Protein AF-A0A957N416-F1 (afdb_monomer_lite)

Structure (mmCIF, N/CA/C/O backbone):
data_AF-A0A957N416-F1
#
_entry.id   AF-A0A957N416-F1
#
loop_
_atom_site.group_PDB
_atom_site.id
_atom_site.type_symbol
_atom_site.label_atom_id
_atom_site.label_alt_id
_atom_site.label_comp_id
_atom_site.label_asym_id
_atom_site.label_entity_id
_atom_site.label_seq_id
_atom_site.pdbx_PDB_ins_code
_atom_site.Cartn_x
_atom_site.Cartn_y
_atom_site.Cartn_z
_atom_site.occupancy
_atom_site.B_iso_or_equiv
_atom_site.auth_seq_id
_atom_site.auth_comp_id
_atom_site.auth_asym_id
_atom_site.auth_atom_id
_atom_site.pdbx_PDB_model_num
ATOM 1 N N . MET A 1 1 ? 62.270 38.499 -54.546 1.00 52.16 1 MET A N 1
ATOM 2 C CA . MET A 1 1 ? 61.070 37.673 -54.785 1.00 52.16 1 MET A CA 1
ATOM 3 C C . MET A 1 1 ? 61.114 36.528 -53.783 1.00 52.16 1 MET A C 1
ATOM 5 O O . MET A 1 1 ? 62.014 35.704 -53.872 1.00 52.16 1 MET A O 1
ATOM 9 N N . SER A 1 2 ? 60.271 36.579 -52.753 1.00 47.38 2 SER A N 1
ATOM 10 C CA . SER A 1 2 ? 60.294 35.671 -51.598 1.00 47.38 2 SER A CA 1
ATOM 11 C C . SER A 1 2 ? 59.622 34.336 -51.917 1.00 47.38 2 SER A C 1
ATOM 13 O O . SER A 1 2 ? 58.489 34.343 -52.381 1.00 47.38 2 SER A O 1
ATOM 15 N N . TYR A 1 3 ? 60.269 33.217 -51.590 1.00 48.16 3 TYR A N 1
ATOM 16 C CA . TYR A 1 3 ? 59.613 31.911 -51.477 1.00 48.16 3 TYR A CA 1
ATOM 17 C C . TYR A 1 3 ? 60.084 31.225 -50.191 1.00 48.16 3 TYR A C 1
ATOM 19 O O . TYR A 1 3 ? 60.893 30.303 -50.211 1.00 48.16 3 TYR A O 1
ATOM 27 N N . TYR A 1 4 ? 59.604 31.723 -49.052 1.00 49.94 4 TYR A N 1
ATOM 28 C CA . TYR A 1 4 ? 59.455 30.874 -47.875 1.00 49.94 4 TYR A CA 1
ATOM 29 C C . TYR A 1 4 ? 58.171 30.075 -48.095 1.00 49.94 4 TYR A C 1
ATOM 31 O O . TYR A 1 4 ? 57.094 30.665 -48.103 1.00 49.94 4 TYR A O 1
ATOM 39 N N . ASP A 1 5 ? 58.275 28.766 -48.321 1.00 48.34 5 ASP A N 1
ATOM 40 C CA . ASP A 1 5 ? 57.109 27.882 -48.272 1.00 48.34 5 ASP A CA 1
ATOM 41 C C . ASP A 1 5 ? 57.021 27.298 -46.857 1.00 48.34 5 ASP A C 1
ATOM 43 O O . ASP A 1 5 ? 57.597 26.261 -46.513 1.00 48.34 5 ASP A O 1
ATOM 47 N N . GLU A 1 6 ? 56.374 28.074 -45.991 1.00 49.16 6 GLU A N 1
ATOM 48 C CA . GLU A 1 6 ? 55.998 27.702 -44.635 1.00 49.16 6 GLU A CA 1
ATOM 49 C C . GLU A 1 6 ? 54.969 26.564 -44.673 1.00 49.16 6 GLU A C 1
ATOM 51 O O . GLU A 1 6 ? 53.760 26.770 -44.601 1.00 49.16 6 GLU A O 1
ATOM 56 N N . SER A 1 7 ? 55.442 25.324 -44.737 1.00 49.62 7 SER A N 1
ATOM 57 C CA . SER A 1 7 ? 54.611 24.149 -44.441 1.00 49.62 7 SER A CA 1
ATOM 58 C C . SER A 1 7 ? 55.166 23.308 -43.288 1.00 49.62 7 SER A C 1
ATOM 60 O O . SER A 1 7 ? 54.880 22.116 -43.154 1.00 49.62 7 SER A O 1
ATOM 62 N N . TYR A 1 8 ? 55.882 23.958 -42.363 1.00 50.94 8 TYR A N 1
ATOM 63 C CA . TYR A 1 8 ? 56.052 23.444 -41.007 1.00 50.94 8 TYR A CA 1
ATOM 64 C C . TYR A 1 8 ? 54.706 23.512 -40.263 1.00 50.94 8 TYR A C 1
ATOM 66 O O . TYR A 1 8 ? 54.142 24.575 -40.028 1.00 50.94 8 TYR A O 1
ATOM 74 N N . THR A 1 9 ? 54.228 22.347 -39.824 1.00 52.03 9 THR A N 1
ATOM 75 C CA . THR A 1 9 ? 53.234 22.152 -38.750 1.00 52.03 9 THR A CA 1
ATOM 76 C C . THR A 1 9 ? 51.763 22.472 -39.052 1.00 52.03 9 THR A C 1
ATOM 78 O O . THR A 1 9 ? 51.199 23.459 -38.596 1.00 52.03 9 THR A O 1
ATOM 81 N N . ASN A 1 10 ? 51.052 21.526 -39.678 1.00 47.75 10 ASN A N 1
ATOM 82 C CA . ASN A 1 10 ? 49.594 21.450 -39.526 1.00 47.75 10 ASN A CA 1
ATOM 83 C C . ASN A 1 10 ? 49.195 20.282 -38.596 1.00 47.75 10 ASN A C 1
ATOM 85 O O . ASN A 1 10 ? 49.058 19.146 -39.058 1.00 47.75 10 ASN A O 1
ATOM 89 N N . PRO A 1 11 ? 48.974 20.519 -37.288 1.00 54.28 11 PRO A N 1
ATOM 90 C CA . PRO A 1 11 ? 48.598 19.471 -36.335 1.00 54.28 11 PRO A CA 1
ATOM 91 C C . PRO A 1 11 ? 47.137 18.995 -36.478 1.00 54.28 11 PRO A C 1
ATOM 93 O O . PRO A 1 11 ? 46.712 18.079 -35.775 1.00 54.28 11 PRO A O 1
ATOM 96 N N . ARG A 1 12 ? 46.336 19.566 -37.393 1.00 53.88 12 ARG A N 1
ATOM 97 C CA . ARG A 1 12 ? 44.875 19.347 -37.461 1.00 53.88 12 ARG A CA 1
ATOM 98 C C . ARG A 1 12 ? 44.417 18.062 -38.164 1.00 53.88 12 ARG A C 1
ATOM 100 O O . ARG A 1 12 ? 43.214 17.856 -38.310 1.00 53.88 12 ARG A O 1
ATOM 107 N N . LYS A 1 13 ? 45.326 17.176 -38.590 1.00 49.88 13 LYS A N 1
ATOM 108 C CA . LYS A 1 13 ? 44.968 15.936 -39.317 1.00 49.88 13 LYS A CA 1
ATOM 109 C C . LYS A 1 13 ? 45.173 14.630 -38.541 1.00 49.88 13 LYS A C 1
ATOM 111 O O . LYS A 1 13 ? 45.156 13.562 -39.141 1.00 49.88 13 LYS A O 1
ATOM 116 N N . ARG A 1 14 ? 45.281 14.669 -37.210 1.00 57.03 14 ARG A N 1
ATOM 117 C CA . ARG A 1 14 ? 45.116 13.466 -36.374 1.00 57.03 14 ARG A CA 1
ATOM 118 C C . ARG A 1 14 ? 43.733 13.474 -35.731 1.00 57.03 14 ARG A C 1
ATOM 120 O O . ARG A 1 14 ? 43.561 13.949 -34.616 1.00 57.03 14 ARG A O 1
ATOM 127 N N . ARG A 1 15 ? 42.729 12.956 -36.444 1.00 64.50 15 ARG A N 1
ATOM 128 C CA . ARG A 1 15 ? 41.461 12.575 -35.805 1.00 64.50 15 ARG A CA 1
ATOM 129 C C . ARG A 1 15 ? 41.756 11.345 -34.937 1.00 64.50 15 ARG A C 1
ATOM 131 O O . ARG A 1 15 ? 42.246 10.360 -35.489 1.00 64.50 15 ARG A O 1
ATOM 138 N N . PRO A 1 16 ? 41.522 11.362 -33.615 1.00 66.00 16 PRO A N 1
ATOM 139 C CA . PRO A 1 16 ? 41.607 10.135 -32.838 1.00 66.00 16 PRO A CA 1
ATOM 140 C C . PRO A 1 16 ? 40.563 9.155 -33.384 1.00 66.00 16 PRO A C 1
ATOM 142 O O . PRO A 1 16 ? 39.398 9.520 -33.549 1.00 66.00 16 PRO A O 1
ATOM 145 N N . LEU A 1 17 ? 40.985 7.925 -33.694 1.00 65.00 17 LEU A N 1
ATOM 146 C CA . LEU A 1 17 ? 40.062 6.836 -34.011 1.00 65.00 17 LEU A CA 1
ATOM 147 C C . LEU A 1 17 ? 39.036 6.733 -32.872 1.00 65.00 17 LEU A C 1
ATOM 149 O O . LEU A 1 17 ? 39.433 6.796 -31.700 1.00 65.00 17 LEU A O 1
ATOM 153 N N . PRO A 1 18 ? 37.732 6.603 -33.173 1.00 69.00 18 PRO A N 1
ATOM 154 C CA . PRO A 1 18 ? 36.739 6.410 -32.134 1.00 69.00 18 PRO A CA 1
ATOM 155 C C . PRO A 1 18 ? 37.128 5.161 -31.344 1.00 69.00 18 PRO A C 1
ATOM 157 O O . PRO A 1 18 ? 37.221 4.064 -31.892 1.00 69.00 18 PRO A O 1
ATOM 160 N N . LYS A 1 19 ? 37.411 5.340 -30.050 1.00 72.44 19 LYS A N 1
ATOM 161 C CA . LYS A 1 19 ? 37.655 4.230 -29.130 1.00 72.44 19 LYS A CA 1
ATOM 162 C C . LYS A 1 19 ? 36.401 3.359 -29.160 1.00 72.44 19 LYS A C 1
ATOM 164 O O . LYS A 1 19 ? 35.363 3.782 -28.652 1.00 72.44 19 LYS A O 1
ATOM 169 N N . TYR A 1 20 ? 36.483 2.184 -29.780 1.00 63.41 20 TYR A N 1
ATOM 170 C CA . TYR A 1 20 ? 35.402 1.206 -29.775 1.00 63.41 20 TYR A CA 1
ATOM 171 C C . TYR A 1 20 ? 35.158 0.798 -28.321 1.00 63.41 20 TYR A C 1
ATOM 173 O O . TYR A 1 20 ? 35.938 0.055 -27.728 1.00 63.41 20 TYR A O 1
ATOM 181 N N . ARG A 1 21 ? 34.114 1.355 -27.705 1.00 66.00 21 ARG A N 1
ATOM 182 C CA . ARG A 1 21 ? 33.590 0.839 -26.445 1.00 66.00 21 ARG A CA 1
ATOM 183 C C . ARG A 1 21 ? 32.668 -0.312 -26.830 1.00 66.00 21 ARG A C 1
ATOM 185 O O . ARG A 1 21 ? 31.629 -0.027 -27.425 1.00 66.00 21 ARG A O 1
ATOM 192 N N . PRO A 1 22 ? 33.017 -1.580 -26.548 1.00 69.19 22 PRO A N 1
ATOM 193 C CA . PRO A 1 22 ? 32.061 -2.660 -26.729 1.00 69.19 22 PRO A CA 1
ATOM 194 C C . PRO A 1 22 ? 30.801 -2.309 -25.935 1.00 69.19 22 PRO A C 1
ATOM 196 O O . PRO A 1 22 ? 30.886 -1.906 -24.770 1.00 69.19 22 PRO A O 1
ATOM 199 N N . ALA A 1 23 ? 29.643 -2.381 -26.595 1.00 70.69 23 ALA A N 1
ATOM 200 C CA . ALA A 1 23 ? 28.367 -2.164 -25.935 1.00 70.69 23 ALA A CA 1
ATOM 201 C C . ALA A 1 23 ? 28.298 -3.094 -24.713 1.00 70.69 23 ALA A C 1
ATOM 203 O O . ALA A 1 23 ? 28.675 -4.265 -24.834 1.00 70.69 23 ALA A O 1
ATOM 204 N N . PRO A 1 24 ? 27.877 -2.596 -23.536 1.00 65.44 24 PRO A N 1
ATOM 205 C CA . PRO A 1 24 ? 27.749 -3.446 -22.365 1.00 65.44 24 PRO A CA 1
ATOM 206 C C . PRO A 1 24 ? 26.866 -4.636 -22.739 1.00 65.44 24 PRO A C 1
ATOM 208 O O . PRO A 1 24 ? 25.745 -4.451 -23.219 1.00 65.44 24 PRO A O 1
ATOM 211 N N . ALA A 1 25 ? 27.407 -5.847 -22.581 1.00 68.50 25 ALA A N 1
ATOM 212 C CA . ALA A 1 25 ? 26.699 -7.070 -22.922 1.00 68.50 25 ALA A CA 1
ATOM 213 C C . ALA A 1 25 ? 25.329 -7.066 -22.225 1.00 68.50 25 ALA A C 1
ATOM 215 O O . ALA A 1 25 ? 25.258 -6.690 -21.047 1.00 68.50 25 ALA A O 1
ATOM 216 N N . PRO A 1 26 ? 24.242 -7.454 -22.919 1.00 64.25 26 PRO A N 1
ATOM 217 C CA . PRO A 1 26 ? 22.928 -7.506 -22.304 1.00 64.25 26 PRO A CA 1
ATOM 218 C C . PRO A 1 26 ? 23.021 -8.426 -21.090 1.00 64.25 26 PRO A C 1
ATOM 220 O O . PRO A 1 26 ? 23.289 -9.624 -21.212 1.00 64.25 26 PRO A O 1
ATOM 223 N N . SER A 1 27 ? 22.858 -7.854 -19.896 1.00 61.50 27 SER A N 1
ATOM 224 C CA . SER A 1 27 ? 22.851 -8.662 -18.689 1.00 61.50 27 SER A CA 1
ATOM 225 C C . SER A 1 27 ? 21.651 -9.594 -18.790 1.00 61.50 27 SER A C 1
ATOM 227 O O . SER A 1 27 ? 20.526 -9.154 -19.047 1.00 61.50 27 SER A O 1
ATOM 229 N N . LYS A 1 28 ? 21.890 -10.900 -18.630 1.00 57.78 28 LYS A N 1
ATOM 230 C CA . LYS A 1 28 ? 20.835 -11.903 -18.479 1.00 57.78 28 LYS A CA 1
ATOM 231 C C . LYS A 1 28 ? 20.111 -11.618 -17.162 1.00 57.78 28 LYS A C 1
ATOM 233 O O . LYS A 1 28 ? 20.324 -12.293 -16.158 1.00 57.78 28 LYS A O 1
ATOM 238 N N . ARG A 1 29 ? 19.288 -10.567 -17.123 1.00 60.47 29 ARG A N 1
ATOM 239 C CA . ARG A 1 29 ? 18.307 -10.381 -16.060 1.00 60.47 29 ARG A CA 1
ATOM 240 C C . ARG A 1 29 ? 17.473 -11.652 -16.060 1.00 60.47 29 ARG A C 1
ATOM 242 O O . ARG A 1 29 ? 16.908 -11.995 -17.092 1.00 60.47 29 ARG A O 1
ATOM 249 N N . ARG A 1 30 ? 17.413 -12.344 -14.917 1.00 59.50 30 ARG A N 1
ATOM 250 C CA . ARG A 1 30 ? 16.423 -13.395 -14.653 1.00 59.50 30 ARG A CA 1
ATOM 251 C C . ARG A 1 30 ? 15.047 -12.781 -14.898 1.00 59.50 30 ARG A C 1
ATOM 253 O O . ARG A 1 30 ? 14.478 -12.125 -14.028 1.00 59.50 30 ARG A O 1
ATOM 260 N N . THR A 1 31 ? 14.538 -12.898 -16.114 1.00 60.00 31 THR A N 1
ATOM 261 C CA . THR A 1 31 ? 13.168 -12.534 -16.433 1.00 60.00 31 THR A CA 1
ATOM 262 C C . THR A 1 31 ? 12.303 -13.605 -15.803 1.00 60.00 31 THR A C 1
ATOM 264 O O . THR A 1 31 ? 12.082 -14.652 -16.399 1.00 60.00 31 THR A O 1
ATOM 267 N N . MET A 1 32 ? 11.864 -13.368 -14.563 1.00 52.53 32 MET A N 1
ATOM 268 C CA . MET A 1 32 ? 10.755 -14.129 -13.988 1.00 52.53 32 MET A CA 1
ATOM 269 C C . MET A 1 32 ? 9.604 -14.127 -14.993 1.00 52.53 32 MET A C 1
ATOM 271 O O . MET A 1 32 ? 9.298 -13.067 -15.558 1.00 52.53 32 MET A O 1
ATOM 275 N N . ALA A 1 33 ? 8.997 -15.296 -15.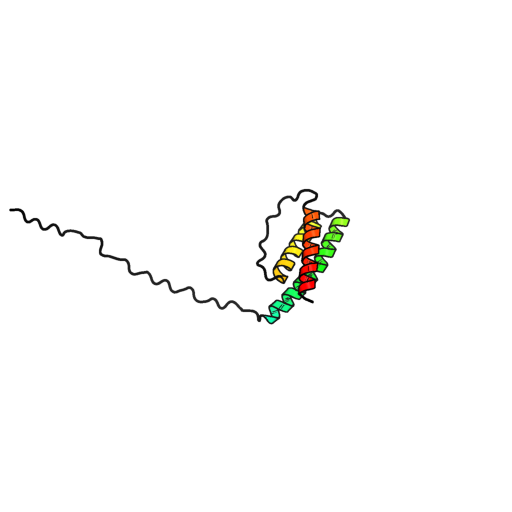205 1.00 59.50 33 ALA A N 1
ATOM 276 C CA . ALA A 1 33 ? 7.865 -15.455 -16.102 1.00 59.50 33 ALA A CA 1
ATOM 277 C C . ALA A 1 33 ? 6.760 -14.435 -15.750 1.00 59.50 33 ALA A C 1
ATOM 279 O O . ALA A 1 33 ? 6.502 -14.184 -14.568 1.00 59.50 33 ALA A O 1
ATOM 280 N N . PRO A 1 34 ? 6.1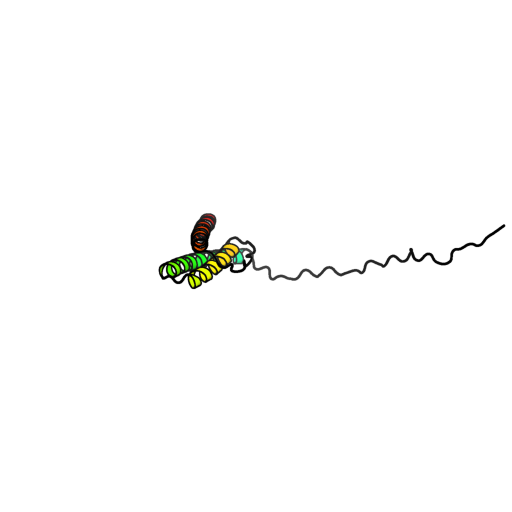14 -13.811 -16.748 1.00 60.94 34 PRO A N 1
ATOM 281 C CA . PRO A 1 34 ? 5.119 -12.761 -16.525 1.00 60.94 34 PRO A CA 1
ATOM 282 C C . PRO A 1 34 ? 3.922 -13.223 -15.680 1.00 60.94 34 PRO A C 1
ATOM 284 O O . PRO A 1 34 ? 3.319 -12.405 -14.991 1.00 60.94 34 PRO A O 1
ATOM 287 N N . GLU A 1 35 ? 3.614 -14.519 -15.676 1.00 63.16 35 GLU A N 1
ATOM 288 C CA . GLU A 1 35 ? 2.561 -15.117 -14.849 1.00 63.16 35 GLU A CA 1
ATOM 289 C C . GLU A 1 35 ? 2.895 -15.090 -13.353 1.00 63.16 35 GLU A C 1
ATOM 291 O O . GLU A 1 35 ? 2.046 -14.714 -12.544 1.00 63.16 35 GLU A O 1
ATOM 296 N N . LEU A 1 36 ? 4.153 -15.364 -12.982 1.00 59.47 36 LEU A N 1
ATOM 297 C CA . LEU A 1 36 ? 4.613 -15.288 -11.588 1.00 59.47 36 LEU A CA 1
ATOM 298 C C . LEU A 1 36 ? 4.468 -13.863 -11.038 1.00 59.47 36 LEU A C 1
ATOM 300 O O . LEU A 1 36 ? 4.010 -13.665 -9.917 1.00 59.47 36 LEU A O 1
ATOM 304 N N . ARG A 1 37 ? 4.705 -12.850 -11.883 1.00 74.44 37 ARG A N 1
ATOM 305 C CA . ARG A 1 37 ? 4.512 -11.441 -11.508 1.00 74.44 37 ARG A CA 1
ATOM 306 C C . ARG A 1 37 ? 3.054 -11.085 -11.225 1.00 74.44 37 ARG A C 1
ATOM 308 O O . ARG A 1 37 ? 2.819 -10.154 -10.465 1.00 74.44 37 ARG A O 1
ATOM 315 N N . LYS A 1 38 ? 2.075 -11.758 -11.843 1.00 79.31 38 LYS A N 1
ATOM 316 C CA . LYS A 1 38 ? 0.650 -11.497 -11.572 1.00 79.31 38 LYS A CA 1
ATOM 317 C C . LYS A 1 38 ? 0.265 -12.007 -10.185 1.00 79.31 38 LYS A C 1
ATOM 319 O O . LYS A 1 38 ? -0.324 -11.256 -9.417 1.00 79.31 38 LYS A O 1
ATOM 324 N N . ARG A 1 39 ? 0.661 -13.237 -9.844 1.00 83.88 39 ARG A N 1
ATOM 325 C CA . ARG A 1 39 ? 0.411 -13.823 -8.519 1.00 83.88 39 ARG A CA 1
ATOM 326 C C . ARG A 1 39 ? 1.058 -13.002 -7.405 1.00 83.88 39 ARG A C 1
ATOM 328 O O . ARG A 1 39 ? 0.378 -12.660 -6.445 1.00 83.88 39 ARG A O 1
ATOM 335 N N . ASP A 1 40 ? 2.325 -12.628 -7.564 1.00 84.81 40 ASP A N 1
ATOM 336 C CA . ASP A 1 40 ? 3.049 -11.840 -6.558 1.00 84.81 40 ASP A CA 1
ATOM 337 C C . ASP A 1 40 ? 2.399 -10.465 -6.326 1.00 84.81 40 ASP A C 1
ATOM 339 O O . ASP A 1 40 ? 2.362 -9.965 -5.204 1.00 84.81 40 ASP A O 1
ATOM 343 N N . ARG A 1 41 ? 1.833 -9.853 -7.376 1.00 86.44 41 ARG A N 1
ATOM 344 C CA . ARG A 1 41 ? 1.085 -8.588 -7.268 1.00 86.44 41 ARG A CA 1
ATOM 345 C C . ARG A 1 41 ? -0.242 -8.744 -6.530 1.00 86.44 41 ARG A C 1
ATOM 347 O O . ARG A 1 41 ? -0.588 -7.853 -5.762 1.00 86.44 41 ARG A O 1
ATOM 354 N N . LEU A 1 42 ? -0.962 -9.844 -6.753 1.00 86.88 42 LEU A N 1
ATOM 355 C CA . LEU A 1 42 ? -2.204 -10.152 -6.034 1.00 86.88 42 LEU A CA 1
ATOM 356 C C . LEU A 1 42 ? -1.932 -10.406 -4.547 1.00 86.88 42 LEU A C 1
ATOM 358 O O . LEU A 1 42 ? -2.631 -9.867 -3.693 1.00 86.88 42 LEU A O 1
ATOM 362 N N . LEU A 1 43 ? -0.872 -11.158 -4.235 1.00 90.62 43 LEU A N 1
ATOM 363 C CA . LEU A 1 43 ? -0.429 -11.373 -2.855 1.00 90.62 43 LEU A CA 1
ATOM 364 C C . LEU A 1 43 ? -0.053 -10.048 -2.182 1.00 90.62 43 LEU A C 1
ATOM 366 O O . LEU A 1 43 ? -0.536 -9.754 -1.093 1.00 90.62 43 LEU A O 1
ATOM 370 N N . ALA A 1 44 ? 0.724 -9.200 -2.862 1.00 89.50 44 ALA A N 1
ATOM 371 C CA . ALA A 1 44 ? 1.075 -7.880 -2.347 1.00 89.50 44 ALA A CA 1
ATOM 372 C C . ALA A 1 44 ? -0.155 -6.984 -2.107 1.00 89.50 44 ALA A C 1
ATOM 374 O O . ALA A 1 44 ? -0.156 -6.200 -1.158 1.00 89.50 44 ALA A O 1
ATOM 375 N N . LEU A 1 45 ? -1.198 -7.088 -2.941 1.00 90.12 45 LEU A N 1
ATOM 376 C CA . LEU A 1 45 ? -2.454 -6.359 -2.748 1.00 90.12 45 LEU A CA 1
ATOM 377 C C . LEU A 1 45 ? -3.198 -6.841 -1.495 1.00 90.12 45 LEU A C 1
ATOM 379 O O . LEU A 1 45 ? -3.609 -6.009 -0.688 1.00 90.12 45 LEU A O 1
ATOM 383 N N . ALA A 1 46 ? -3.325 -8.156 -1.306 1.00 91.75 46 ALA A N 1
ATOM 384 C CA . ALA A 1 46 ? -3.959 -8.732 -0.120 1.00 91.75 46 ALA A CA 1
ATOM 385 C C . ALA A 1 46 ? -3.219 -8.323 1.166 1.00 91.75 46 ALA A C 1
ATOM 387 O O . ALA A 1 46 ? -3.823 -7.789 2.095 1.00 91.75 46 ALA A O 1
ATOM 388 N N . GLU A 1 47 ? -1.889 -8.447 1.178 1.00 93.12 47 GLU A N 1
ATOM 389 C CA . GLU A 1 47 ? -1.067 -8.007 2.308 1.00 93.12 47 GLU A CA 1
ATOM 390 C C . GLU A 1 47 ? -1.207 -6.502 2.587 1.00 93.12 47 GLU A C 1
ATOM 392 O O . GLU A 1 47 ? -1.204 -6.077 3.742 1.00 93.12 47 GLU A O 1
ATOM 397 N N . ALA A 1 48 ? -1.334 -5.675 1.543 1.00 92.75 48 ALA A N 1
ATOM 398 C CA . ALA A 1 48 ? -1.536 -4.239 1.701 1.00 92.75 48 ALA A CA 1
ATOM 399 C C . ALA A 1 48 ? -2.899 -3.910 2.331 1.00 92.75 48 ALA A C 1
ATOM 401 O O . ALA A 1 48 ? -2.992 -2.958 3.105 1.00 92.75 48 ALA A O 1
ATOM 402 N N . GLN A 1 49 ? -3.949 -4.683 2.032 1.00 93.06 49 GLN A N 1
ATOM 403 C CA . GLN A 1 49 ? -5.266 -4.524 2.657 1.00 93.06 49 GLN A CA 1
ATOM 404 C C . GLN A 1 49 ? -5.231 -4.880 4.148 1.00 93.06 49 GLN A C 1
ATOM 406 O O . GLN A 1 49 ? -5.784 -4.142 4.968 1.00 93.06 49 GLN A O 1
ATOM 411 N N . ASP A 1 50 ? -4.544 -5.961 4.516 1.00 94.25 50 ASP A N 1
ATOM 412 C CA . ASP A 1 50 ? -4.394 -6.361 5.918 1.00 94.25 50 ASP A CA 1
ATOM 413 C C . ASP A 1 50 ? -3.549 -5.359 6.715 1.00 94.25 50 ASP A C 1
ATOM 415 O O . ASP A 1 50 ? -3.942 -4.932 7.805 1.00 94.25 50 ASP A O 1
ATOM 419 N N . GLU A 1 51 ? -2.443 -4.882 6.141 1.00 93.75 51 GLU A N 1
ATOM 420 C CA . GLU A 1 51 ? -1.638 -3.816 6.742 1.00 93.75 51 GLU A CA 1
ATOM 421 C C . GLU A 1 51 ? -2.418 -2.499 6.864 1.00 93.75 51 GLU A C 1
ATOM 423 O O . GLU A 1 51 ? -2.263 -1.779 7.850 1.00 93.75 51 GLU A O 1
ATOM 428 N N . MET A 1 52 ? -3.315 -2.187 5.923 1.00 94.44 52 MET A N 1
ATOM 429 C CA . MET A 1 52 ? -4.175 -1.005 6.023 1.00 94.44 52 MET A CA 1
ATOM 430 C C . MET A 1 52 ? -5.106 -1.093 7.243 1.00 94.44 52 MET A C 1
ATOM 432 O O . MET A 1 52 ? -5.231 -0.132 8.005 1.00 94.44 52 MET A O 1
ATOM 436 N N . ARG A 1 53 ? -5.704 -2.261 7.503 1.00 94.44 53 ARG A N 1
ATOM 437 C CA . ARG A 1 53 ? -6.519 -2.484 8.713 1.00 94.44 53 ARG A CA 1
ATOM 438 C C . ARG A 1 53 ? -5.684 -2.313 9.985 1.00 94.44 53 ARG A C 1
ATOM 440 O O . ARG A 1 53 ? -6.152 -1.707 10.950 1.00 94.44 53 ARG A O 1
ATOM 447 N N . LEU A 1 54 ? -4.437 -2.791 9.974 1.00 94.50 54 LEU A N 1
ATOM 448 C CA . LEU A 1 54 ? -3.514 -2.644 11.100 1.00 94.50 54 LEU A CA 1
ATOM 449 C C . LEU A 1 54 ? -3.119 -1.179 11.340 1.00 94.50 54 LEU A C 1
ATOM 451 O O . LEU A 1 54 ? -3.104 -0.734 12.485 1.00 94.50 54 LEU A O 1
ATOM 455 N N . ALA A 1 55 ? -2.865 -0.406 10.281 1.00 92.12 55 ALA A N 1
ATOM 456 C CA . ALA A 1 55 ? -2.571 1.022 10.387 1.00 92.12 55 ALA A CA 1
ATOM 457 C C . ALA A 1 55 ? -3.757 1.810 10.967 1.00 92.12 55 ALA A C 1
ATOM 459 O O . ALA A 1 55 ? -3.568 2.687 11.811 1.00 92.12 55 ALA A O 1
ATOM 460 N N . GLU A 1 56 ? -4.987 1.480 10.561 1.00 92.88 56 GLU A N 1
ATOM 461 C CA . GLU A 1 56 ? -6.199 2.071 11.139 1.00 92.88 56 GLU A CA 1
ATOM 462 C C . GLU A 1 56 ? -6.357 1.731 12.620 1.00 92.88 56 GLU A C 1
ATOM 464 O O . GLU A 1 56 ? -6.700 2.609 13.413 1.00 92.88 56 GLU A O 1
ATOM 469 N N . LYS A 1 57 ? -6.088 0.478 13.004 1.00 95.81 57 LYS A N 1
ATOM 470 C CA . LYS A 1 57 ? -6.123 0.048 14.404 1.00 95.81 57 LYS A CA 1
ATOM 471 C C . LYS A 1 57 ? -5.077 0.792 15.237 1.00 95.81 57 LYS A C 1
ATOM 473 O O . LYS A 1 57 ? -5.437 1.414 16.231 1.00 95.81 57 LYS A O 1
ATOM 478 N N . ALA A 1 58 ? -3.826 0.829 14.777 1.00 92.38 58 ALA A N 1
ATOM 479 C CA . ALA A 1 58 ? -2.740 1.551 15.438 1.00 92.38 58 ALA A CA 1
ATOM 480 C C . ALA A 1 58 ? -3.065 3.044 15.606 1.00 92.38 58 ALA A C 1
ATOM 482 O O . ALA A 1 58 ? -2.789 3.628 16.650 1.00 92.38 58 ALA A O 1
ATOM 483 N N . LYS A 1 59 ? -3.719 3.664 14.614 1.00 90.75 59 LYS A N 1
ATOM 484 C CA . LYS A 1 59 ? -4.208 5.041 14.741 1.00 90.75 59 LYS A CA 1
ATOM 485 C C . LYS A 1 59 ? -5.247 5.180 15.862 1.00 90.75 59 LYS A C 1
ATOM 487 O O . LYS A 1 59 ? -5.155 6.131 16.631 1.00 90.75 59 LYS A O 1
ATOM 492 N N . ARG A 1 60 ? -6.236 4.279 15.947 1.00 92.19 60 ARG A N 1
ATOM 493 C CA . ARG A 1 60 ? -7.280 4.316 16.996 1.00 92.19 60 ARG A CA 1
ATOM 494 C C . ARG A 1 60 ? -6.695 4.159 18.399 1.00 92.19 60 ARG A C 1
ATOM 496 O O . ARG A 1 60 ? -7.222 4.740 19.336 1.00 92.19 60 ARG A O 1
ATOM 503 N N . GLU A 1 61 ? -5.597 3.423 18.519 1.00 93.50 61 GLU A N 1
ATOM 504 C CA . GLU A 1 61 ? -4.842 3.244 19.764 1.00 93.50 61 GLU A CA 1
ATOM 505 C C . GLU A 1 61 ? -3.938 4.445 20.111 1.00 93.50 61 GLU A C 1
ATOM 507 O O . GLU A 1 61 ? -3.264 4.425 21.134 1.00 93.50 61 GLU A O 1
ATOM 512 N N . GLY A 1 62 ? -3.886 5.489 19.272 1.00 89.88 62 GLY A N 1
ATOM 513 C CA . GLY A 1 62 ? -2.998 6.644 19.465 1.00 89.88 62 GLY A CA 1
ATOM 514 C C . GLY A 1 62 ? -1.541 6.399 19.045 1.00 89.88 62 GLY A C 1
ATOM 515 O O . GLY A 1 62 ? -0.698 7.288 19.158 1.00 89.88 62 GLY A O 1
ATOM 516 N N . ASN A 1 63 ? -1.231 5.226 18.485 1.00 90.88 63 ASN A N 1
ATOM 517 C CA . ASN A 1 63 ? 0.107 4.829 18.042 1.00 90.88 63 ASN A CA 1
ATOM 518 C C . ASN A 1 63 ? 0.442 5.411 16.654 1.00 90.88 63 ASN A C 1
ATOM 520 O O . ASN A 1 63 ? 0.684 4.686 15.685 1.00 90.88 63 ASN A O 1
ATOM 524 N N . HIS A 1 64 ? 0.467 6.743 16.542 1.00 84.81 64 HIS A N 1
ATOM 525 C CA . HIS A 1 64 ? 0.619 7.457 15.265 1.00 84.81 64 HIS A CA 1
ATOM 526 C C . HIS A 1 64 ? 1.915 7.123 14.511 1.00 84.81 64 HIS A C 1
ATOM 528 O O . HIS A 1 64 ? 1.901 7.001 13.287 1.00 84.81 64 HIS A O 1
ATOM 534 N N . MET A 1 65 ? 3.030 6.929 15.222 1.00 85.12 65 MET A N 1
ATOM 535 C CA . MET A 1 65 ? 4.310 6.560 14.606 1.00 85.12 65 MET A CA 1
ATOM 536 C C . MET A 1 65 ? 4.243 5.176 13.945 1.00 85.12 65 MET A C 1
ATOM 538 O O . MET A 1 65 ? 4.667 5.010 12.800 1.00 85.12 65 MET A O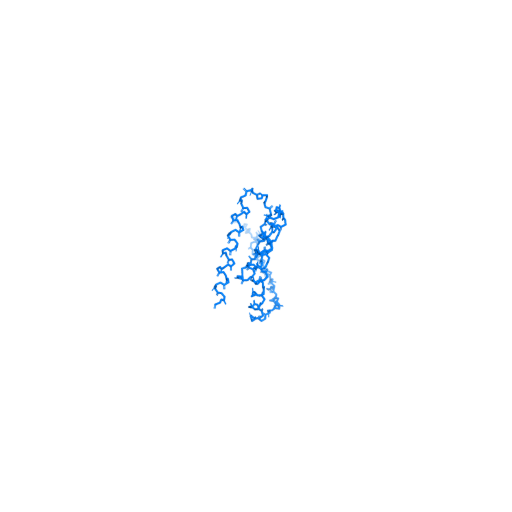 1
ATOM 542 N N . VAL A 1 66 ? 3.662 4.198 14.645 1.00 89.19 66 VAL A N 1
ATOM 543 C CA . VAL A 1 66 ? 3.474 2.832 14.136 1.00 89.19 66 VAL A CA 1
ATOM 544 C C . VAL A 1 66 ? 2.530 2.852 12.936 1.00 89.19 66 VAL A C 1
ATOM 546 O O . VAL A 1 66 ? 2.844 2.282 11.893 1.00 89.19 66 VAL A O 1
ATOM 549 N N . ALA A 1 67 ? 1.424 3.591 13.036 1.00 89.50 67 ALA A N 1
ATOM 550 C CA . ALA A 1 67 ? 0.479 3.757 11.939 1.00 89.50 67 ALA A CA 1
ATOM 551 C C . ALA A 1 67 ? 1.145 4.365 10.685 1.00 89.50 67 ALA A C 1
ATOM 553 O O . ALA A 1 67 ? 0.907 3.892 9.574 1.00 89.50 67 ALA A O 1
ATOM 554 N N . ALA A 1 68 ? 2.038 5.349 10.846 1.00 86.94 68 ALA A N 1
ATOM 555 C CA . ALA A 1 68 ? 2.801 5.945 9.746 1.00 86.94 68 ALA A CA 1
ATOM 556 C C . ALA A 1 68 ? 3.805 4.972 9.107 1.00 86.94 68 ALA A C 1
ATOM 558 O O . ALA A 1 68 ? 3.947 4.940 7.880 1.00 86.94 68 ALA A O 1
ATOM 559 N N . MET A 1 69 ? 4.478 4.147 9.913 1.00 88.12 69 MET A N 1
ATOM 560 C CA . MET A 1 69 ? 5.371 3.102 9.404 1.00 88.12 69 MET A CA 1
ATOM 561 C C . MET A 1 69 ? 4.613 2.060 8.581 1.00 88.12 69 MET A C 1
ATOM 563 O O . MET A 1 69 ? 5.036 1.738 7.469 1.00 88.12 69 MET A O 1
ATOM 567 N N . ILE A 1 70 ? 3.474 1.582 9.087 1.00 91.62 70 ILE A N 1
ATOM 568 C CA . ILE A 1 70 ? 2.639 0.608 8.377 1.00 91.62 70 ILE A CA 1
ATOM 569 C C . ILE A 1 70 ? 2.094 1.227 7.085 1.00 91.62 70 ILE A C 1
ATOM 571 O O . ILE A 1 70 ? 2.211 0.632 6.018 1.00 91.62 70 ILE A O 1
ATOM 575 N N . LEU A 1 71 ? 1.600 2.468 7.132 1.00 89.88 71 LEU A N 1
ATOM 576 C CA . LEU A 1 71 ? 1.089 3.170 5.952 1.00 89.88 71 LEU A CA 1
ATOM 577 C C . LEU A 1 71 ? 2.140 3.295 4.835 1.00 89.88 71 LEU A C 1
ATOM 579 O O . LEU A 1 71 ? 1.826 3.214 3.644 1.00 89.88 71 LEU A O 1
ATOM 583 N N . ARG A 1 72 ? 3.413 3.469 5.201 1.00 88.44 72 ARG A N 1
ATOM 584 C CA . ARG A 1 72 ? 4.522 3.478 4.241 1.00 88.44 72 ARG A CA 1
ATOM 585 C C . ARG A 1 72 ? 4.709 2.116 3.569 1.00 88.44 72 ARG A C 1
ATOM 587 O O . ARG A 1 72 ? 4.931 2.088 2.356 1.00 88.44 72 ARG A O 1
ATOM 594 N N . SER A 1 73 ? 4.610 1.027 4.333 1.00 90.81 73 SER A N 1
ATOM 595 C CA . SER A 1 73 ? 4.651 -0.345 3.810 1.00 90.81 73 SER A CA 1
ATOM 596 C C . SER A 1 73 ? 3.498 -0.599 2.835 1.00 90.81 73 SER A C 1
ATOM 598 O O . SER A 1 73 ? 3.740 -0.975 1.686 1.00 90.81 73 SER A O 1
ATOM 600 N N . VAL A 1 74 ? 2.270 -0.231 3.218 1.00 92.50 74 VAL A N 1
ATOM 601 C CA . VAL A 1 74 ? 1.069 -0.331 2.369 1.00 92.50 74 VAL A CA 1
ATOM 602 C C . VAL A 1 74 ? 1.289 0.348 1.018 1.00 92.50 74 VAL A C 1
ATOM 604 O O . VAL A 1 74 ? 1.042 -0.238 -0.034 1.00 92.50 74 VAL A O 1
ATOM 607 N N . LYS A 1 75 ? 1.823 1.574 1.011 1.00 90.56 75 LYS A N 1
ATOM 608 C CA . LYS A 1 75 ? 2.117 2.304 -0.233 1.00 90.56 75 LYS A CA 1
ATOM 609 C C . LYS A 1 75 ? 3.158 1.618 -1.110 1.00 90.56 75 LYS A C 1
ATOM 611 O O . LYS A 1 75 ? 3.064 1.706 -2.334 1.00 90.56 75 LYS A O 1
ATOM 616 N N . HIS A 1 76 ? 4.161 0.987 -0.504 1.00 89.00 76 HIS A N 1
ATOM 617 C CA . HIS A 1 76 ? 5.170 0.228 -1.236 1.00 89.00 76 HIS A CA 1
ATOM 618 C C . HIS A 1 76 ? 4.535 -0.978 -1.933 1.00 89.00 76 HIS A C 1
ATOM 620 O O . HIS A 1 76 ? 4.706 -1.153 -3.141 1.00 89.00 76 HIS A O 1
ATOM 626 N N . LYS A 1 77 ? 3.750 -1.766 -1.192 1.00 90.38 77 LYS A N 1
ATOM 627 C CA . LYS A 1 77 ? 3.053 -2.946 -1.719 1.00 90.38 77 LYS A CA 1
ATOM 628 C C . LYS A 1 77 ? 2.020 -2.582 -2.784 1.00 90.38 77 LYS A C 1
ATOM 630 O O . LYS A 1 77 ? 1.991 -3.207 -3.838 1.00 90.38 77 LYS A O 1
ATOM 635 N N . LEU A 1 78 ? 1.265 -1.504 -2.578 1.00 90.19 78 LEU A N 1
ATOM 636 C CA . LEU A 1 78 ? 0.332 -0.964 -3.566 1.00 90.19 78 LEU A CA 1
ATOM 637 C C . LEU A 1 78 ? 1.046 -0.563 -4.867 1.00 90.19 78 LEU A C 1
ATOM 639 O O . LEU A 1 78 ? 0.621 -0.945 -5.953 1.00 90.19 78 LEU A O 1
ATOM 643 N N . ALA A 1 79 ? 2.152 0.182 -4.782 1.00 88.44 79 ALA A N 1
ATOM 644 C CA . ALA A 1 79 ? 2.910 0.569 -5.971 1.00 88.44 79 ALA A CA 1
ATOM 645 C C . ALA A 1 79 ? 3.458 -0.654 -6.726 1.00 88.44 79 ALA A C 1
ATOM 647 O O . ALA A 1 79 ? 3.426 -0.682 -7.958 1.00 88.44 79 ALA A O 1
ATOM 648 N N . TYR A 1 80 ? 3.902 -1.677 -5.989 1.00 88.19 80 TYR A N 1
ATOM 649 C CA . TYR A 1 80 ? 4.321 -2.952 -6.561 1.00 88.19 80 TYR A CA 1
ATOM 650 C C . TYR A 1 80 ? 3.164 -3.679 -7.266 1.00 88.19 80 TYR A C 1
ATOM 652 O O . TYR A 1 80 ? 3.333 -4.113 -8.408 1.00 88.19 80 TYR A O 1
ATOM 660 N N . ALA A 1 81 ? 1.986 -3.748 -6.636 1.00 87.31 81 ALA A N 1
ATOM 661 C CA . ALA A 1 81 ? 0.777 -4.346 -7.203 1.00 87.31 81 ALA A CA 1
ATOM 662 C C . ALA A 1 81 ? 0.339 -3.641 -8.501 1.00 87.31 81 ALA A C 1
ATOM 664 O O . ALA A 1 81 ? 0.011 -4.296 -9.490 1.00 87.31 81 ALA A O 1
ATOM 665 N N . GLU A 1 82 ? 0.447 -2.310 -8.546 1.00 85.50 82 GLU A N 1
ATOM 666 C CA . GLU A 1 82 ? 0.212 -1.493 -9.746 1.00 85.50 82 GLU A CA 1
ATOM 667 C C . GLU A 1 82 ? 1.290 -1.675 -10.836 1.00 85.50 82 GLU A C 1
ATOM 669 O O . GLU A 1 82 ? 1.159 -1.146 -11.940 1.00 85.50 82 GLU A O 1
ATOM 674 N N . GLY A 1 83 ? 2.387 -2.383 -10.546 1.00 85.12 83 GLY A N 1
ATOM 675 C CA . GLY A 1 83 ? 3.528 -2.527 -11.449 1.00 85.12 83 GLY A CA 1
ATOM 676 C C . GLY A 1 83 ? 4.326 -1.236 -11.651 1.00 85.12 83 GLY A C 1
ATOM 677 O O . GLY A 1 83 ? 5.105 -1.146 -12.602 1.00 85.12 83 GLY A O 1
ATOM 678 N N . LYS A 1 84 ? 4.145 -0.239 -10.778 1.00 84.06 84 LYS A N 1
ATOM 679 C CA . LYS A 1 84 ? 4.851 1.042 -10.844 1.00 84.06 84 LYS A CA 1
ATOM 680 C C . LYS A 1 84 ? 6.148 0.980 -10.036 1.00 84.06 84 LYS A C 1
ATOM 682 O O . LYS A 1 84 ? 6.197 0.337 -8.988 1.00 84.06 84 LYS A O 1
ATOM 687 N N . PRO A 1 85 ? 7.212 1.675 -10.473 1.00 76.69 85 PRO A N 1
ATOM 688 C CA . PRO A 1 85 ? 8.413 1.804 -9.661 1.00 76.69 85 PRO A CA 1
ATOM 689 C C . PRO A 1 85 ? 8.079 2.581 -8.382 1.00 76.69 85 PRO A C 1
ATOM 691 O O . PRO A 1 85 ? 7.730 3.763 -8.438 1.00 76.69 85 PRO A O 1
ATOM 694 N N . TYR A 1 86 ? 8.189 1.928 -7.225 1.00 73.06 86 TYR A N 1
ATOM 695 C CA . TYR A 1 86 ? 8.052 2.616 -5.948 1.00 73.06 86 TYR A CA 1
ATOM 696 C C . TYR A 1 86 ? 9.287 3.478 -5.687 1.00 73.06 86 TYR A C 1
ATOM 698 O O . TYR A 1 86 ? 10.417 2.988 -5.684 1.00 73.06 86 TYR A O 1
ATOM 706 N N . LYS A 1 87 ? 9.067 4.770 -5.440 1.00 74.62 87 LYS A N 1
ATOM 707 C CA . LYS A 1 87 ? 10.111 5.683 -4.975 1.00 74.62 87 LYS A CA 1
ATOM 708 C C . LYS A 1 87 ? 9.860 5.973 -3.498 1.00 74.62 87 L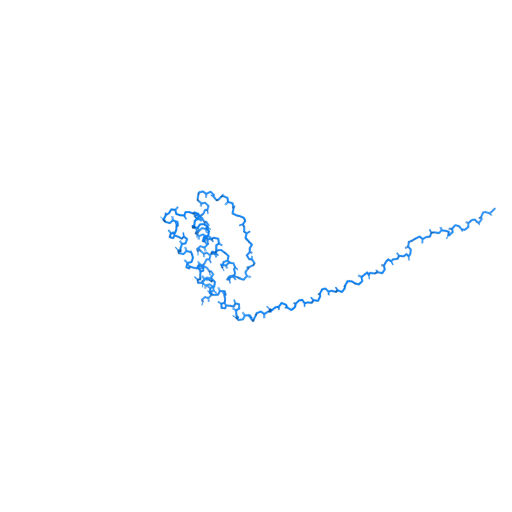YS A C 1
ATOM 710 O O . LYS A 1 87 ? 8.847 6.605 -3.194 1.00 74.62 87 LYS A O 1
ATOM 715 N N . PRO A 1 88 ? 10.743 5.544 -2.581 1.00 69.38 88 PRO A N 1
ATOM 716 C CA . PRO A 1 88 ? 10.598 5.886 -1.177 1.00 69.38 88 PRO A CA 1
ATOM 717 C C . PRO A 1 88 ? 10.730 7.402 -1.024 1.00 69.38 88 PRO A C 1
ATOM 719 O O . PRO A 1 88 ? 11.811 7.969 -1.166 1.00 69.38 88 PRO A O 1
ATOM 722 N N . THR A 1 89 ? 9.623 8.076 -0.732 1.00 65.88 89 THR A N 1
ATOM 723 C CA . THR A 1 89 ? 9.651 9.473 -0.299 1.00 65.88 89 THR A CA 1
ATOM 724 C C . THR A 1 89 ? 10.228 9.538 1.109 1.00 65.88 89 THR A C 1
ATOM 726 O O . THR A 1 89 ? 9.837 8.752 1.978 1.00 65.88 89 THR A O 1
ATOM 729 N N . ARG A 1 90 ? 11.176 10.459 1.336 1.00 63.66 90 ARG A N 1
ATOM 730 C CA . ARG A 1 90 ? 11.699 10.740 2.680 1.00 63.66 90 ARG A CA 1
ATOM 731 C C . ARG A 1 90 ? 10.532 11.063 3.608 1.00 63.66 90 ARG A C 1
ATOM 733 O O . ARG A 1 90 ? 9.609 11.774 3.212 1.00 63.66 90 ARG A O 1
ATOM 740 N N . VAL A 1 91 ? 10.595 10.537 4.828 1.00 57.06 91 VAL A N 1
ATOM 741 C CA . VAL A 1 91 ? 9.634 10.854 5.883 1.00 57.06 91 VAL A CA 1
ATOM 742 C C . VAL A 1 91 ? 9.811 12.335 6.203 1.00 57.06 91 VAL A C 1
ATOM 744 O O . VAL A 1 91 ? 10.784 12.727 6.841 1.00 57.06 91 VAL A O 1
ATOM 747 N N . ARG A 1 92 ? 8.920 13.179 5.678 1.00 61.62 92 ARG A N 1
ATOM 748 C CA . ARG A 1 92 ? 8.732 14.523 6.224 1.00 61.62 92 ARG A CA 1
ATOM 749 C C . ARG A 1 92 ? 7.994 14.364 7.546 1.00 61.62 92 ARG A C 1
ATOM 751 O O . ARG A 1 92 ? 7.148 13.477 7.655 1.00 61.62 92 ARG A O 1
ATOM 758 N N . SER A 1 93 ? 8.308 15.208 8.525 1.00 58.69 93 SER A N 1
ATOM 759 C CA . SER A 1 93 ? 7.444 15.383 9.688 1.00 58.69 93 SER A CA 1
ATOM 760 C C . SER A 1 93 ? 6.060 15.783 9.173 1.00 58.69 93 SER A C 1
ATOM 762 O O . SER A 1 93 ? 5.865 16.900 8.696 1.00 58.69 93 SER A O 1
ATOM 764 N N . GLN A 1 94 ? 5.132 14.827 9.151 1.00 67.00 94 GLN A N 1
ATOM 765 C CA . GLN A 1 94 ? 3.770 15.080 8.702 1.00 67.00 94 GLN A CA 1
ATOM 766 C C . GLN A 1 94 ? 3.082 15.948 9.744 1.00 67.00 94 GLN A C 1
ATOM 768 O O . GLN A 1 94 ? 3.179 15.682 10.945 1.00 67.00 94 GLN A O 1
ATOM 773 N N . ARG A 1 95 ? 2.391 16.993 9.292 1.00 71.62 95 ARG A N 1
ATOM 774 C CA . ARG A 1 95 ? 1.561 17.792 10.194 1.00 71.62 95 ARG A CA 1
ATOM 775 C C . ARG A 1 95 ? 0.403 16.934 10.720 1.00 71.62 95 ARG A C 1
ATOM 777 O O . ARG A 1 95 ? -0.092 16.070 9.985 1.00 71.62 95 ARG A O 1
ATOM 784 N N . PRO A 1 96 ? -0.082 17.188 11.947 1.00 64.81 96 PRO A N 1
ATOM 785 C CA . PRO A 1 96 ? -1.333 16.603 12.420 1.00 64.81 96 PRO A CA 1
ATOM 786 C C . PRO A 1 96 ? -2.443 16.899 11.394 1.00 64.81 96 PRO A C 1
ATOM 788 O O . PRO A 1 96 ? -2.729 18.059 11.113 1.00 64.81 96 PRO A O 1
ATOM 791 N N . GLY A 1 97 ? -2.998 15.861 10.760 1.00 75.25 97 GLY A N 1
ATOM 792 C CA . GLY A 1 97 ? -4.015 15.969 9.700 1.00 75.25 97 GLY A CA 1
ATOM 793 C C . GLY A 1 97 ? -3.550 15.571 8.290 1.00 75.25 97 GLY A C 1
ATOM 794 O O . GLY A 1 97 ? -4.348 15.028 7.523 1.00 75.25 97 GLY A O 1
ATOM 795 N N . GLU A 1 98 ? -2.265 15.727 7.958 1.00 83.75 98 GLU A N 1
ATOM 796 C CA . GLU A 1 98 ? -1.715 15.230 6.682 1.00 83.75 98 GLU A CA 1
ATOM 797 C C . GLU A 1 98 ? -1.749 13.700 6.635 1.00 83.75 98 GLU A C 1
ATOM 799 O O . GLU A 1 98 ? -2.150 13.114 5.628 1.00 83.75 98 GLU A O 1
ATOM 804 N N . PHE A 1 99 ? -1.423 13.061 7.763 1.00 83.62 99 PHE A N 1
ATOM 805 C CA . PHE A 1 99 ? -1.512 11.612 7.933 1.00 83.62 99 PHE A CA 1
ATOM 806 C C . PHE A 1 99 ? -2.926 11.084 7.661 1.00 83.62 99 PHE A C 1
ATOM 808 O O . PHE A 1 99 ? -3.107 10.089 6.965 1.00 83.62 99 PHE A O 1
ATOM 815 N N . ASP A 1 100 ? -3.951 11.780 8.149 1.00 85.12 100 ASP A N 1
ATOM 816 C CA . ASP A 1 100 ? -5.346 11.359 8.006 1.00 85.12 100 ASP A CA 1
ATOM 817 C C . ASP A 1 100 ? -5.849 11.473 6.569 1.00 85.12 100 ASP A C 1
ATOM 819 O O . ASP A 1 100 ? -6.586 10.611 6.080 1.00 85.12 100 ASP A O 1
ATOM 823 N N . ALA A 1 101 ? -5.442 12.531 5.870 1.00 88.12 101 ALA A N 1
ATOM 824 C CA . ALA A 1 101 ? -5.684 12.651 4.441 1.00 88.12 101 ALA A CA 1
ATOM 825 C C . ALA A 1 101 ? -4.986 11.520 3.676 1.00 88.12 101 ALA A C 1
ATOM 827 O O . ALA A 1 101 ? -5.584 10.889 2.804 1.00 88.12 101 ALA A O 1
ATOM 828 N N . GLU A 1 102 ? -3.746 11.219 4.041 1.00 88.81 102 GLU A N 1
ATOM 829 C CA . GLU A 1 102 ? -2.946 10.182 3.407 1.00 88.81 102 GLU A CA 1
ATOM 830 C C . GLU A 1 102 ? -3.513 8.774 3.624 1.00 88.81 102 GLU A C 1
ATOM 832 O O . GLU A 1 102 ? -3.590 7.977 2.684 1.00 88.81 102 GLU A O 1
ATOM 837 N N . LEU A 1 103 ? -3.989 8.491 4.832 1.00 88.81 103 LEU A N 1
ATOM 838 C CA . LEU A 1 103 ? -4.640 7.240 5.195 1.00 88.81 103 LEU A CA 1
ATOM 839 C C . LEU A 1 103 ? -5.941 7.035 4.402 1.00 88.81 103 LEU A C 1
ATOM 841 O O . LEU A 1 103 ? -6.185 5.966 3.850 1.00 88.81 103 LEU A O 1
ATOM 845 N N . ARG A 1 104 ? -6.755 8.085 4.248 1.00 90.69 104 ARG A N 1
ATOM 846 C CA . ARG A 1 104 ? -7.967 8.019 3.411 1.00 90.69 104 ARG A CA 1
ATOM 847 C C . ARG A 1 104 ? -7.645 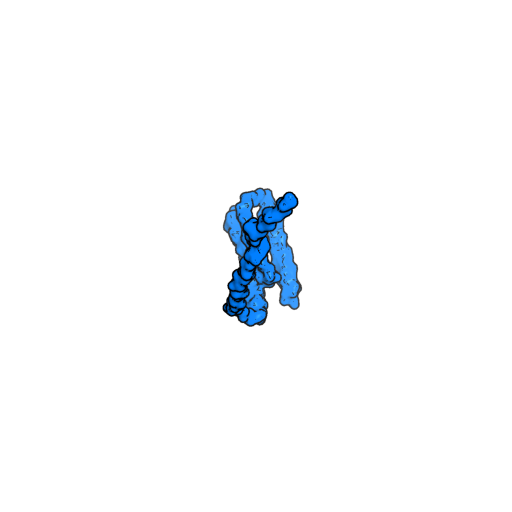7.833 1.929 1.00 90.69 104 ARG A C 1
ATOM 849 O O . ARG A 1 104 ? -8.308 7.052 1.250 1.00 90.69 104 ARG A O 1
ATOM 856 N N . ASN A 1 105 ? -6.635 8.536 1.420 1.00 91.69 105 ASN A N 1
ATOM 857 C CA . ASN A 1 105 ? -6.242 8.464 0.012 1.00 91.69 105 ASN A CA 1
ATOM 858 C C . ASN A 1 105 ? -5.686 7.087 -0.362 1.00 91.69 105 ASN A C 1
ATOM 860 O O . ASN A 1 105 ? -6.012 6.554 -1.420 1.00 91.69 105 ASN A O 1
ATOM 864 N N . THR A 1 106 ? -4.857 6.506 0.504 1.00 89.69 106 THR A N 1
ATOM 865 C CA . THR A 1 106 ? -4.311 5.153 0.315 1.00 89.69 106 THR A CA 1
ATOM 866 C C . THR A 1 106 ? -5.401 4.093 0.353 1.00 89.69 106 THR A C 1
ATOM 868 O O . THR A 1 106 ? -5.424 3.253 -0.541 1.00 89.69 106 THR A O 1
ATOM 871 N N . ARG A 1 107 ? -6.353 4.185 1.290 1.00 92.62 107 ARG A N 1
ATOM 872 C CA . ARG A 1 107 ? -7.523 3.299 1.334 1.00 92.62 107 ARG A CA 1
ATOM 873 C C . ARG A 1 107 ? -8.346 3.358 0.048 1.00 92.62 107 ARG A C 1
ATOM 875 O O . ARG A 1 107 ? -8.530 2.334 -0.595 1.00 92.62 107 ARG A O 1
ATOM 882 N N . ARG A 1 108 ? -8.734 4.560 -0.399 1.00 92.94 108 ARG A N 1
ATOM 883 C CA . ARG A 1 108 ? -9.448 4.736 -1.680 1.00 92.94 108 ARG A CA 1
ATOM 884 C C . ARG A 1 108 ? -8.688 4.119 -2.850 1.00 92.94 108 ARG A C 1
ATOM 886 O O . ARG A 1 108 ? -9.283 3.536 -3.746 1.00 92.94 108 ARG A O 1
ATOM 893 N N . ARG A 1 109 ? -7.362 4.260 -2.858 1.00 91.50 109 ARG A N 1
ATOM 894 C CA . ARG A 1 109 ? -6.521 3.711 -3.920 1.00 91.50 109 ARG A CA 1
ATOM 895 C C . ARG A 1 109 ? -6.441 2.185 -3.869 1.00 91.50 109 ARG A C 1
ATOM 897 O O . ARG A 1 109 ? -6.470 1.573 -4.928 1.00 91.50 109 ARG A O 1
ATOM 904 N N . LEU A 1 110 ? -6.388 1.582 -2.680 1.00 91.19 110 LEU A N 1
ATOM 905 C CA . LEU A 1 110 ? -6.500 0.129 -2.514 1.00 91.19 110 LEU A CA 1
ATOM 906 C C . LEU A 1 110 ? -7.832 -0.389 -3.058 1.00 91.19 110 LEU A C 1
ATOM 908 O O . LEU A 1 110 ? -7.826 -1.350 -3.822 1.00 91.19 110 LEU A O 1
ATOM 912 N N . ASP A 1 111 ? -8.940 0.277 -2.726 1.00 90.75 111 ASP A N 1
ATOM 913 C CA . ASP A 1 111 ? -10.276 -0.105 -3.196 1.00 90.75 111 ASP A CA 1
ATOM 914 C C . ASP A 1 111 ? -10.361 -0.051 -4.733 1.00 90.75 111 ASP A C 1
ATOM 916 O O . ASP A 1 111 ? -10.844 -0.988 -5.365 1.00 90.75 111 ASP A O 1
ATOM 920 N N . LEU A 1 112 ? -9.807 1.001 -5.352 1.00 91.25 112 LEU A N 1
ATOM 921 C CA . LEU A 1 112 ? -9.747 1.143 -6.812 1.00 91.25 112 LEU A CA 1
ATOM 922 C C . LEU A 1 112 ? -8.908 0.049 -7.478 1.00 91.25 112 LEU A C 1
ATOM 924 O O . LEU A 1 112 ? -9.346 -0.551 -8.455 1.00 91.25 112 LEU A O 1
ATOM 928 N N . VAL A 1 113 ? -7.701 -0.218 -6.968 1.00 87.88 113 VAL A N 1
ATOM 929 C CA . VAL A 1 113 ? -6.824 -1.245 -7.554 1.00 87.88 113 VAL A CA 1
ATOM 930 C C . VAL A 1 113 ? -7.439 -2.633 -7.379 1.00 87.88 113 VAL A C 1
ATOM 932 O O . VAL A 1 113 ? -7.382 -3.434 -8.308 1.00 87.88 113 VAL A O 1
ATOM 935 N N . SER A 1 114 ? -8.078 -2.900 -6.237 1.00 88.00 114 SER A N 1
ATOM 936 C CA . SER A 1 114 ? -8.804 -4.150 -6.003 1.00 88.00 114 SER A CA 1
ATOM 937 C C . SER A 1 114 ? -9.975 -4.315 -6.974 1.00 88.00 114 SER A C 1
ATOM 939 O O . SER A 1 114 ? -10.172 -5.406 -7.495 1.00 88.00 114 SER A O 1
ATOM 941 N N . ALA A 1 115 ? -10.726 -3.244 -7.251 1.00 88.69 115 ALA A N 1
ATOM 942 C CA . ALA A 1 115 ? -11.840 -3.272 -8.197 1.00 88.69 115 ALA A CA 1
ATOM 943 C C . ALA A 1 115 ? -11.394 -3.483 -9.653 1.00 88.69 115 ALA A C 1
ATOM 945 O O . ALA A 1 115 ? -12.147 -4.035 -10.438 1.00 88.69 115 ALA A O 1
ATOM 946 N N . MET A 1 116 ? -10.178 -3.065 -10.022 1.00 85.12 116 MET A N 1
ATOM 947 C CA . MET A 1 116 ? -9.624 -3.296 -11.364 1.00 85.12 116 MET A CA 1
ATOM 948 C C . MET A 1 116 ? -9.094 -4.723 -11.580 1.00 85.12 116 MET A C 1
ATOM 950 O O . MET A 1 116 ? -8.784 -5.081 -12.715 1.00 85.12 116 MET A O 1
ATOM 954 N N . GLN A 1 117 ? -8.883 -5.491 -10.506 1.00 77.44 117 GLN A N 1
ATOM 955 C CA . GLN A 1 117 ? -8.318 -6.846 -10.561 1.00 77.44 117 GLN A CA 1
ATOM 956 C C . GLN A 1 117 ? -9.374 -7.958 -10.491 1.00 77.44 117 GLN A C 1
ATOM 958 O O . GLN A 1 117 ? -9.034 -9.100 -10.807 1.00 77.44 117 GLN A O 1
ATOM 963 N N . ASN A 1 118 ? -10.604 -7.620 -10.094 1.00 72.44 118 ASN A N 1
ATOM 964 C CA . ASN A 1 118 ? -11.783 -8.490 -10.126 1.00 72.44 118 ASN A CA 1
ATOM 965 C C . ASN A 1 118 ? -12.558 -8.288 -11.430 1.00 72.44 118 ASN A C 1
ATOM 967 O O . ASN A 1 118 ? -13.108 -9.291 -11.930 1.00 72.44 118 ASN A O 1
#

Foldseek 3Di:
DDDPPPPPDDPPPDDPDPPPDPDPPPPPDPPDDVVVLQVLLVVLLVVLVVLLVVLVVCVVVVVPVSSVVSLQSSQCSLCSSVVHDDDRDPD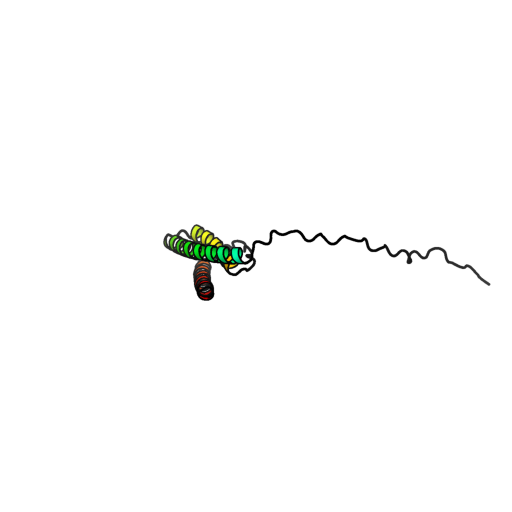DPDDVPNSVVSSVVSVVSSVVSVVVSD

pLDDT: mean 77.32, std 15.1, range [47.38, 95.81]

Sequence (118 aa):
MSYYDESYTNPRKRRPLPKYRPAPAPSKRRTMAPELRKRDRLLALAEAQDEMRLAEKAKREGNHMVAAMILRSVKHKLAYAEGKPYKPTRVRSQRPGEFDAELRNTRRRLDLVSAMQN

Secondary structure (DSSP, 8-state):
----------GGG-PPPP---PPPP--------HHHHHHHHHHHHHHHHHHHHHHHHHHHTT-HHHHHHHHHHHHHHHHHHTT------------TTHHHHHHHHHHHHHHHHHHHH-

Radius of gyration: 29.23 Å; chains: 1; bounding box: 73×53×74 Å